Protein AF-A0A816R064-F1 (afdb_monomer)

Radius of gyration: 24.2 Å; Cα contacts (8 Å, |Δi|>4): 22; chains: 1; bounding box: 51×34×77 Å

InterPro domains:
  IPR008906 HAT, C-terminal dimerisation domain [PF05699] (45-105)
  IPR012337 Ribonuclease H-like superfamily [SSF53098] (11-107)

Secondary structure (DSSP, 8-state):
---PPPP---PPPP----HHHHHHHHHHTT----TTS-TTHHHHHHHHS---PPTT--HHHHHHHTTTT-HHHHHHHHHHHTS-S-THHHHHHHHHHHHHHHHHHT-

Sequence (107 aa):
MMIKKNKKNKRAKRNDISVDDVLKEFISNENSSTDDDEPYVEVIEY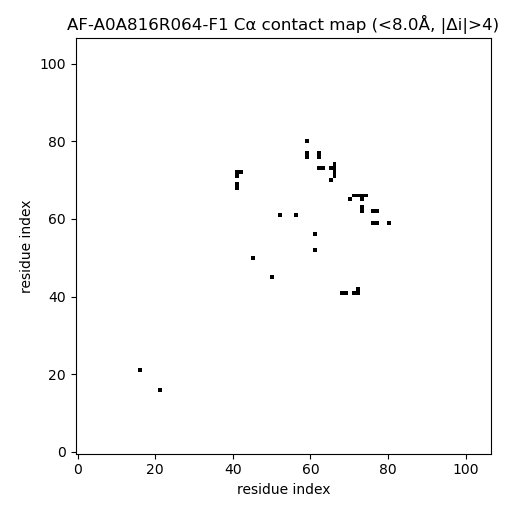MKSKVNYPNGEEILSWWRKHSCIYPQLSRLVAALLSIPASSATSERIFSETGRILEARRQQ

Solvent-accessible surface area (backbone atoms only — not comparable to full-atom values): 7043 Å² total; per-residue (Å²): 137,86,85,81,80,85,80,82,81,77,76,76,81,76,84,76,76,50,71,68,54,56,52,48,52,59,60,63,75,64,77,72,88,67,92,85,66,70,97,48,57,62,59,55,49,53,72,68,47,84,75,80,75,64,89,87,66,56,71,66,60,54,36,62,72,40,30,87,78,28,56,67,60,29,52,53,50,52,59,61,69,68,55,71,95,61,64,63,68,57,52,50,54,51,52,54,49,49,52,55,54,51,60,62,72,78,108

pLDDT: mean 75.9, std 14.97, range [39.25, 91.88]

Organism: NCBI:txid392030

Foldseek 3Di:
DDDDDDDDDDDPDPPPCDPVNVVVVLVVVPPPDDPPDDPQPLVVVVVPDPDPDPPPDDPLVVLVVCCVVRVPVSSVVVVVVVDDPDCVVVVVVVVVVVVVVVVVVVD

Mean predicted aligned error: 14.89 Å

Nearest PDB structures (foldseek):
  8edg-assembly1_C  TM=6.952E-01  e=5.535E-02  Musca domestica
  4d1q-assembly1_A-2  TM=6.634E-01  e=9.516E-02  Musca domestica

Structure (mmCIF, N/CA/C/O backbone):
data_AF-A0A816R064-F1
#
_entry.id   AF-A0A816R064-F1
#
loop_
_atom_site.group_PDB
_atom_site.id
_atom_site.type_symbol
_atom_site.label_atom_id
_atom_site.label_alt_id
_atom_site.label_comp_id
_atom_site.label_asym_id
_atom_site.label_entity_id
_atom_site.label_seq_id
_atom_site.pdbx_PDB_ins_code
_atom_site.Cartn_x
_atom_site.Cartn_y
_atom_site.Cartn_z
_atom_site.occupancy
_atom_site.B_iso_or_equiv
_atom_site.auth_seq_id
_atom_site.auth_comp_id
_atom_site.auth_asym_id
_atom_site.auth_atom_id
_atom_site.pdbx_PDB_model_num
ATOM 1 N N . MET A 1 1 ? -12.295 -24.393 60.813 1.00 41.62 1 MET A N 1
ATOM 2 C CA . MET A 1 1 ? -12.840 -23.512 59.752 1.00 41.62 1 MET A CA 1
ATOM 3 C C . MET A 1 1 ? -11.684 -23.094 58.846 1.00 41.62 1 MET A C 1
ATOM 5 O O . MET A 1 1 ? -10.753 -22.469 59.331 1.00 41.62 1 MET A O 1
ATOM 9 N N . MET A 1 2 ? -11.654 -23.545 57.587 1.00 42.38 2 MET A N 1
ATOM 10 C CA . MET A 1 2 ? -10.514 -23.360 56.671 1.00 42.38 2 MET A CA 1
ATOM 11 C C . MET A 1 2 ? -10.629 -22.050 55.877 1.00 42.38 2 MET A C 1
ATOM 13 O O . MET A 1 2 ? -11.580 -21.868 55.119 1.00 42.38 2 MET A O 1
ATOM 17 N N . ILE A 1 3 ? -9.632 -21.171 56.001 1.00 46.75 3 ILE A N 1
ATOM 18 C CA . ILE A 1 3 ? -9.501 -19.938 55.211 1.00 46.75 3 ILE A CA 1
ATOM 19 C C . ILE A 1 3 ? -8.828 -20.293 53.876 1.00 46.75 3 ILE A C 1
ATOM 21 O O . ILE A 1 3 ? -7.643 -20.630 53.831 1.00 46.75 3 ILE A O 1
ATOM 25 N N . LYS A 1 4 ? -9.584 -20.247 52.77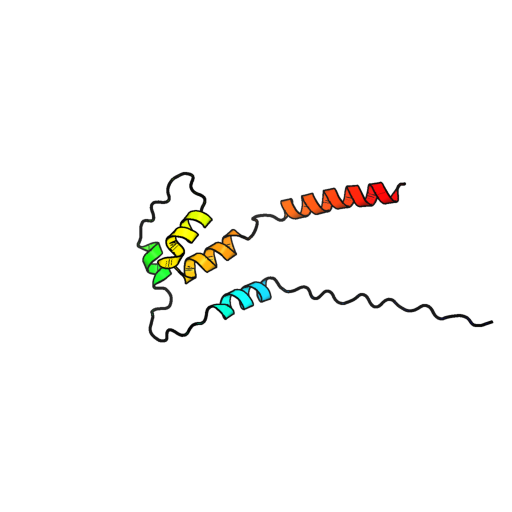3 1.00 51.38 4 LYS A N 1
ATOM 26 C CA . LYS A 1 4 ? -9.047 -20.455 51.419 1.00 51.38 4 LYS A CA 1
ATOM 27 C C . LYS A 1 4 ? -8.261 -19.214 50.976 1.00 51.38 4 LYS A C 1
ATOM 29 O O . LYS A 1 4 ? -8.794 -18.111 50.933 1.00 51.38 4 LYS A O 1
ATOM 34 N N . LYS A 1 5 ? -6.980 -19.412 50.648 1.00 50.97 5 LYS A N 1
ATOM 35 C CA . LYS A 1 5 ? -6.052 -18.380 50.160 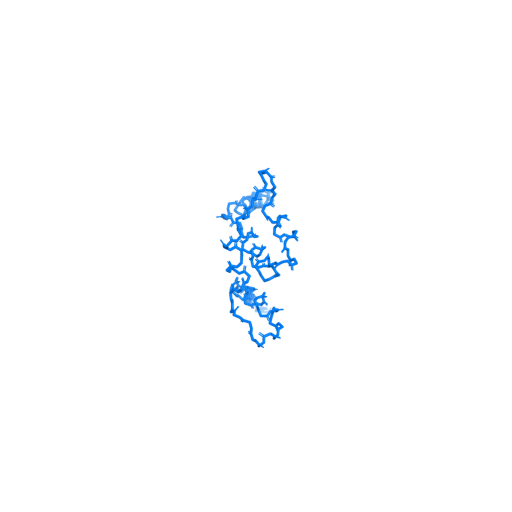1.00 50.97 5 LYS A CA 1
ATOM 36 C C . LYS A 1 5 ? -6.464 -17.877 48.768 1.00 50.97 5 LYS A C 1
ATOM 38 O O . LYS A 1 5 ? -6.715 -18.674 47.866 1.00 50.97 5 LYS A O 1
ATOM 43 N N . ASN A 1 6 ? -6.483 -16.554 48.608 1.00 39.25 6 ASN A N 1
ATOM 44 C CA . ASN A 1 6 ? -6.813 -15.840 47.375 1.00 39.25 6 ASN A CA 1
ATOM 45 C C . ASN A 1 6 ? -5.712 -16.043 46.307 1.00 39.25 6 ASN A C 1
ATOM 47 O O . ASN A 1 6 ? -4.539 -15.737 46.544 1.00 39.25 6 ASN A O 1
ATOM 51 N N . LYS A 1 7 ? -6.078 -16.594 45.143 1.00 51.59 7 LYS A N 1
ATOM 52 C CA . LYS A 1 7 ? -5.174 -16.836 44.005 1.00 51.59 7 LYS A CA 1
ATOM 53 C C . LYS A 1 7 ? -4.850 -15.504 43.325 1.00 51.59 7 LYS A C 1
ATOM 55 O O . LYS A 1 7 ? -5.724 -14.860 42.759 1.00 51.59 7 LYS A O 1
ATOM 60 N N . LYS A 1 8 ? -3.573 -15.114 43.339 1.00 48.94 8 LYS A N 1
ATOM 61 C CA . LYS A 1 8 ? -3.055 -13.994 42.540 1.00 48.94 8 LYS A CA 1
ATOM 62 C C . LYS A 1 8 ? -3.255 -14.308 41.050 1.00 48.94 8 LYS A C 1
ATOM 64 O O . LYS A 1 8 ? -2.612 -15.220 40.532 1.00 48.94 8 LYS A O 1
ATOM 69 N N . ASN A 1 9 ? -4.127 -13.562 40.373 1.00 46.66 9 ASN A N 1
ATOM 70 C CA . ASN A 1 9 ? -4.281 -13.619 38.919 1.00 46.66 9 ASN A CA 1
ATOM 71 C C . ASN A 1 9 ? -2.995 -13.106 38.256 1.00 46.66 9 ASN A C 1
ATOM 73 O O . ASN A 1 9 ? -2.709 -11.909 38.265 1.00 46.66 9 ASN A O 1
ATOM 77 N N . LYS A 1 10 ? -2.202 -14.020 37.687 1.00 48.75 10 LYS A N 1
ATOM 78 C CA . LYS A 1 10 ? -1.093 -13.671 36.795 1.00 48.75 10 LYS A CA 1
ATOM 79 C C . LYS A 1 10 ? -1.698 -13.239 35.461 1.00 48.75 10 LYS A C 1
ATOM 81 O O . LYS A 1 10 ? -2.200 -14.069 34.712 1.00 48.75 10 LYS A O 1
ATOM 86 N N . ARG A 1 11 ? -1.681 -11.932 35.194 1.00 46.81 11 ARG A N 1
ATOM 87 C CA . ARG A 1 11 ? -2.031 -11.350 33.894 1.00 46.81 11 ARG A CA 1
ATOM 88 C C . ARG A 1 11 ? -1.156 -12.014 32.826 1.00 46.81 11 ARG A C 1
ATOM 90 O O . ARG A 1 11 ? 0.068 -11.951 32.927 1.00 46.81 11 ARG A O 1
ATOM 97 N N . ALA A 1 12 ? -1.782 -12.690 31.863 1.00 55.75 12 ALA A N 1
ATOM 98 C CA . ALA A 1 12 ? -1.088 -13.268 30.720 1.00 55.75 12 ALA A CA 1
ATOM 99 C C . ALA A 1 12 ? -0.275 -12.163 30.031 1.00 55.75 12 ALA A C 1
ATOM 101 O O . ALA A 1 12 ? -0.809 -11.083 29.756 1.00 55.75 12 ALA A O 1
ATOM 102 N N . LYS A 1 13 ? 1.023 -12.408 29.817 1.00 50.84 13 LYS A N 1
ATOM 103 C CA . LYS A 1 13 ? 1.847 -11.551 28.963 1.00 50.84 13 LYS A CA 1
ATOM 104 C C . LYS A 1 13 ? 1.196 -11.567 27.583 1.00 50.84 13 LYS A C 1
ATOM 106 O O . LYS A 1 13 ? 1.005 -12.634 27.009 1.00 50.84 13 LYS A O 1
ATOM 111 N N . ARG A 1 14 ? 0.772 -10.393 27.123 1.00 51.16 14 ARG A N 1
ATOM 112 C CA . ARG A 1 14 ? 0.287 -10.200 25.761 1.00 51.16 14 ARG A CA 1
ATOM 113 C C . ARG A 1 14 ? 1.488 -10.430 24.852 1.00 51.16 14 ARG A C 1
ATOM 115 O O . ARG A 1 14 ? 2.519 -9.795 25.056 1.00 51.16 14 ARG A O 1
ATOM 122 N N . ASN A 1 15 ? 1.376 -11.382 23.936 1.00 60.00 15 ASN A N 1
ATOM 123 C CA . ASN A 1 15 ? 2.317 -11.498 22.834 1.00 60.00 15 ASN A CA 1
ATOM 124 C C . ASN A 1 15 ? 1.978 -10.352 21.880 1.00 60.00 15 ASN A C 1
ATOM 126 O O . ASN A 1 15 ? 1.179 -10.531 20.965 1.00 60.00 15 ASN A O 1
ATOM 130 N N . ASP A 1 16 ? 2.490 -9.158 22.169 1.00 65.69 16 ASP A N 1
ATOM 131 C CA . ASP A 1 16 ? 2.445 -8.056 21.217 1.00 65.69 16 ASP A CA 1
ATOM 132 C C . ASP A 1 16 ? 3.434 -8.425 20.108 1.00 65.69 16 ASP A C 1
ATOM 134 O O . ASP A 1 16 ? 4.648 -8.341 20.287 1.00 65.69 16 ASP A O 1
ATOM 138 N N . ILE A 1 17 ? 2.907 -8.959 19.006 1.00 66.31 17 ILE A N 1
ATOM 139 C CA . ILE A 1 17 ? 3.674 -9.202 17.786 1.00 66.31 17 ILE A CA 1
ATOM 140 C C . ILE A 1 17 ? 4.110 -7.827 17.283 1.00 66.31 17 ILE A C 1
ATOM 142 O O . ILE A 1 17 ? 3.258 -6.978 17.004 1.00 66.31 17 ILE A O 1
ATOM 146 N N . SER A 1 18 ? 5.422 -7.582 17.241 1.00 80.62 18 SER A N 1
ATOM 147 C CA . SER A 1 18 ? 5.938 -6.300 16.775 1.00 80.62 18 SER A CA 1
ATOM 148 C C . SER A 1 18 ? 5.560 -6.110 15.312 1.00 80.62 18 SER A C 1
ATOM 150 O O . SER A 1 18 ? 5.642 -7.042 14.512 1.00 80.62 18 SER A O 1
ATOM 152 N N . VAL A 1 19 ? 5.203 -4.883 14.942 1.00 74.88 19 VAL A N 1
ATOM 153 C CA . VAL A 1 19 ? 5.040 -4.500 13.532 1.00 74.88 19 VAL A CA 1
ATOM 154 C C . VAL A 1 19 ? 6.304 -4.807 12.726 1.00 74.88 19 VAL A C 1
ATOM 156 O O . VAL A 1 19 ? 6.210 -5.233 11.578 1.00 74.88 19 VAL A O 1
ATOM 159 N N . ASP A 1 20 ? 7.477 -4.691 13.355 1.00 74.75 20 ASP A N 1
ATOM 160 C CA . ASP A 1 20 ? 8.756 -5.054 12.747 1.00 74.75 20 ASP A CA 1
ATOM 161 C C . ASP A 1 20 ? 8.857 -6.555 12.463 1.00 74.75 20 ASP A C 1
ATOM 163 O O . ASP A 1 20 ? 9.471 -6.952 11.478 1.00 74.75 20 ASP A O 1
ATOM 167 N N . ASP A 1 21 ? 8.260 -7.396 13.308 1.00 77.00 21 ASP A N 1
ATOM 168 C CA . ASP A 1 21 ? 8.294 -8.849 13.141 1.00 77.00 21 ASP A CA 1
ATOM 169 C C . ASP A 1 21 ? 7.368 -9.282 11.999 1.00 77.00 21 ASP A C 1
ATOM 171 O O . ASP A 1 21 ? 7.760 -10.116 11.186 1.00 77.00 21 ASP A O 1
ATOM 175 N N . VAL A 1 22 ? 6.200 -8.640 11.859 1.00 75.25 22 VAL A N 1
ATOM 176 C CA . VAL A 1 22 ? 5.290 -8.849 10.715 1.00 75.25 22 VAL A CA 1
ATOM 177 C C . VAL A 1 22 ? 5.950 -8.423 9.405 1.00 75.25 22 VAL A C 1
ATOM 179 O O . VAL A 1 22 ? 5.876 -9.140 8.409 1.00 75.25 22 VAL A O 1
ATOM 182 N N . LEU A 1 23 ? 6.626 -7.270 9.398 1.00 74.50 23 LEU A N 1
ATOM 183 C CA . LEU A 1 23 ? 7.341 -6.786 8.216 1.00 74.50 23 LEU A CA 1
ATOM 184 C C . LEU A 1 23 ? 8.505 -7.710 7.843 1.00 74.50 23 LEU A C 1
ATOM 186 O O . LEU A 1 23 ? 8.689 -8.022 6.669 1.00 74.50 23 LEU A O 1
ATOM 190 N N . LYS A 1 24 ? 9.265 -8.195 8.831 1.00 74.88 24 LYS A N 1
ATOM 191 C CA . LYS A 1 24 ? 10.351 -9.159 8.603 1.00 74.88 24 LYS A CA 1
ATOM 192 C C . LYS A 1 24 ? 9.844 -10.490 8.066 1.00 74.88 24 LYS A C 1
ATOM 194 O O . LYS A 1 24 ? 10.495 -11.056 7.191 1.00 74.88 24 LYS A O 1
ATOM 199 N N . GLU A 1 25 ? 8.716 -10.987 8.567 1.00 75.81 25 GLU A N 1
ATOM 200 C CA . GLU A 1 25 ? 8.091 -12.217 8.073 1.00 75.81 25 GLU A CA 1
ATOM 201 C C . GLU A 1 25 ? 7.662 -12.065 6.607 1.00 75.81 25 GLU A C 1
ATOM 203 O O . GLU A 1 25 ? 7.968 -12.929 5.786 1.00 75.81 25 GLU A O 1
ATOM 208 N N . PHE A 1 26 ? 7.061 -10.924 6.255 1.00 67.38 26 PHE A N 1
ATOM 209 C CA . PHE A 1 26 ? 6.703 -10.601 4.872 1.00 67.38 26 PHE A CA 1
ATOM 210 C C . PHE A 1 26 ? 7.920 -10.561 3.941 1.00 67.38 26 PHE A C 1
ATOM 212 O O . PHE A 1 26 ? 7.893 -11.187 2.886 1.00 67.38 26 PHE A O 1
ATOM 219 N N . ILE A 1 27 ? 8.998 -9.879 4.343 1.00 70.12 27 ILE A N 1
ATOM 220 C CA . ILE A 1 27 ? 10.228 -9.761 3.541 1.00 70.12 27 ILE A CA 1
ATOM 221 C C . ILE A 1 27 ? 10.926 -11.122 3.396 1.00 70.12 27 ILE A C 1
ATOM 223 O O . ILE A 1 27 ? 11.430 -11.460 2.329 1.00 70.12 27 ILE A O 1
ATOM 227 N N . SER A 1 28 ? 10.940 -11.932 4.456 1.00 69.00 28 SER A N 1
ATOM 228 C CA . SER A 1 28 ? 11.636 -13.227 4.456 1.00 69.00 28 SER A CA 1
ATOM 229 C C . SER A 1 28 ? 10.944 -14.281 3.587 1.00 69.00 28 SER A C 1
ATOM 231 O O . SER A 1 28 ? 11.603 -15.199 3.104 1.00 69.00 28 SER A O 1
ATOM 233 N N . ASN A 1 29 ? 9.632 -14.155 3.365 1.00 64.81 29 ASN A N 1
ATOM 234 C CA . ASN A 1 29 ? 8.843 -15.087 2.557 1.00 64.81 29 ASN A CA 1
ATOM 235 C C . ASN A 1 29 ? 9.033 -14.901 1.033 1.00 64.81 29 ASN A C 1
ATOM 237 O O . ASN A 1 29 ? 8.435 -15.634 0.246 1.00 64.81 29 ASN A O 1
ATOM 241 N N . GLU A 1 30 ? 9.855 -13.937 0.599 1.00 60.53 30 GLU A N 1
ATOM 242 C CA . GLU A 1 30 ? 10.073 -13.616 -0.822 1.00 60.53 30 GLU A CA 1
ATOM 243 C C . GLU A 1 30 ? 11.452 -13.989 -1.377 1.00 60.53 30 GLU A C 1
ATOM 245 O O . GLU A 1 30 ? 11.710 -13.772 -2.559 1.00 60.53 30 GLU A O 1
ATOM 250 N N . ASN A 1 31 ? 12.317 -14.627 -0.588 1.00 58.03 31 ASN A N 1
ATOM 251 C CA . ASN A 1 31 ? 13.617 -15.073 -1.084 1.00 58.03 31 ASN A CA 1
ATOM 252 C C . ASN A 1 31 ? 13.483 -16.386 -1.877 1.00 58.03 31 ASN A C 1
ATOM 254 O O . ASN A 1 31 ? 13.808 -17.462 -1.375 1.00 58.03 31 ASN A O 1
ATOM 258 N N . SER A 1 32 ? 13.016 -16.308 -3.128 1.00 54.09 32 SER A N 1
ATOM 259 C CA . SER A 1 32 ? 13.407 -17.294 -4.140 1.00 54.09 32 SER A CA 1
ATOM 260 C C . SER A 1 32 ? 14.719 -16.822 -4.757 1.00 54.09 32 SER A C 1
ATOM 262 O O . SER A 1 32 ? 14.756 -15.769 -5.386 1.00 54.09 32 SER A O 1
ATOM 264 N N . SER A 1 33 ? 15.788 -17.576 -4.525 1.00 63.25 33 SER A N 1
ATOM 265 C CA . SER A 1 33 ? 17.143 -17.304 -4.996 1.00 63.25 33 SER A CA 1
ATOM 266 C C . SER A 1 33 ? 17.193 -17.005 -6.498 1.00 63.25 33 SER A C 1
ATOM 268 O O . SER A 1 33 ? 16.951 -17.894 -7.312 1.00 63.25 33 SER A O 1
ATOM 270 N N . THR A 1 34 ? 17.567 -15.781 -6.855 1.00 52.84 34 THR A N 1
ATOM 271 C CA . THR A 1 34 ? 18.167 -15.456 -8.152 1.00 52.84 34 THR A CA 1
ATOM 272 C C . THR A 1 34 ? 19.508 -14.793 -7.868 1.00 52.84 34 THR A C 1
ATOM 274 O O . THR A 1 34 ? 19.624 -13.574 -7.748 1.00 52.84 34 THR A O 1
ATOM 277 N N . ASP A 1 35 ? 20.515 -15.639 -7.661 1.00 57.22 35 ASP A N 1
ATOM 278 C CA . ASP A 1 35 ? 21.918 -15.252 -7.734 1.00 57.22 35 ASP A CA 1
ATOM 279 C C . ASP A 1 35 ? 22.191 -14.861 -9.200 1.00 57.22 35 ASP A C 1
ATOM 281 O O . ASP A 1 35 ? 22.271 -15.760 -10.028 1.00 57.22 35 ASP A O 1
ATOM 285 N N . ASP A 1 36 ? 22.181 -13.556 -9.522 1.00 52.44 36 ASP A N 1
ATOM 286 C CA . ASP A 1 36 ? 22.876 -12.881 -10.653 1.00 52.44 36 ASP A CA 1
ATOM 287 C C . ASP A 1 36 ? 22.213 -11.565 -11.140 1.00 52.44 36 ASP A C 1
ATOM 289 O O . ASP A 1 36 ? 22.758 -10.900 -12.023 1.00 52.44 36 ASP A O 1
ATOM 293 N N . ASP A 1 37 ? 21.103 -11.107 -10.549 1.00 55.69 37 ASP A N 1
ATOM 294 C CA . ASP A 1 37 ? 20.433 -9.870 -10.988 1.00 55.69 37 ASP A CA 1
ATOM 295 C C . ASP A 1 37 ? 20.779 -8.648 -10.118 1.00 55.69 37 ASP A C 1
ATOM 297 O O . ASP A 1 37 ? 20.793 -8.700 -8.886 1.00 55.69 37 ASP A O 1
ATOM 301 N N . GLU A 1 38 ? 21.063 -7.514 -10.769 1.00 63.81 38 GLU A N 1
ATOM 302 C CA . GLU A 1 38 ? 21.306 -6.230 -10.108 1.00 63.81 38 GLU A CA 1
ATOM 303 C C . GLU A 1 38 ? 20.145 -5.931 -9.127 1.00 63.81 38 GLU A C 1
ATOM 305 O O . GLU A 1 38 ? 18.982 -5.941 -9.532 1.00 63.81 38 GLU A O 1
ATOM 310 N N . PRO A 1 39 ? 20.402 -5.646 -7.837 1.00 68.75 39 PRO A N 1
ATOM 311 C CA . PRO A 1 39 ? 19.384 -5.698 -6.775 1.00 68.75 39 PRO A CA 1
ATOM 312 C C . PRO A 1 39 ? 18.233 -4.678 -6.894 1.00 68.75 39 PRO A C 1
ATOM 314 O O . PRO A 1 39 ? 17.369 -4.611 -6.022 1.00 68.75 39 PRO A O 1
ATOM 317 N N . TYR A 1 40 ? 18.209 -3.870 -7.955 1.00 78.44 40 TYR A N 1
ATOM 318 C CA . TYR A 1 40 ? 17.264 -2.779 -8.159 1.00 78.44 40 TYR A CA 1
ATOM 319 C C . TYR A 1 40 ? 16.698 -2.699 -9.587 1.00 78.44 40 TYR A C 1
ATOM 321 O O . TYR A 1 40 ? 16.148 -1.653 -9.930 1.00 78.44 40 TYR A O 1
ATOM 329 N N . VAL A 1 41 ? 16.789 -3.754 -10.415 1.00 85.12 41 VAL A N 1
ATOM 330 C CA . VAL A 1 41 ? 16.307 -3.718 -11.818 1.00 85.12 41 VAL A CA 1
ATOM 331 C C . VAL A 1 41 ? 14.867 -3.197 -11.921 1.00 85.12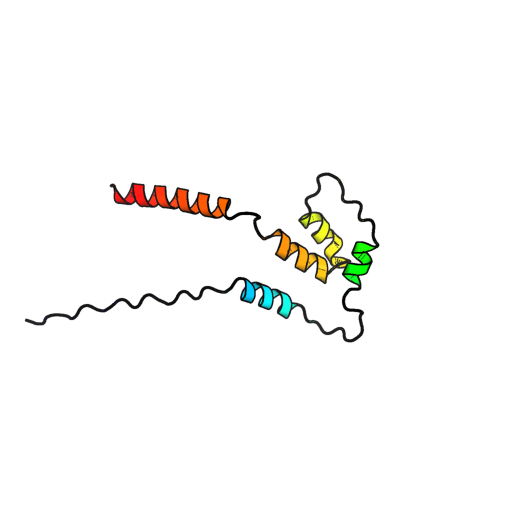 41 VAL A C 1
ATOM 333 O O . VAL A 1 41 ? 14.631 -2.226 -12.639 1.00 85.12 41 VAL A O 1
ATOM 336 N N . GLU A 1 42 ? 13.929 -3.752 -11.141 1.00 87.00 42 GLU A N 1
ATOM 337 C CA . GLU A 1 42 ? 12.520 -3.313 -11.136 1.00 87.00 42 GLU A CA 1
ATOM 338 C C . GLU A 1 42 ? 12.369 -1.825 -10.782 1.00 87.00 42 GLU A C 1
ATOM 340 O O . GLU A 1 42 ? 11.585 -1.099 -11.394 1.00 87.00 42 GLU A O 1
ATOM 345 N N . VAL A 1 43 ? 13.136 -1.350 -9.795 1.00 87.56 43 VAL A N 1
ATOM 346 C CA . VAL A 1 43 ? 13.076 0.037 -9.308 1.00 87.56 43 VAL A CA 1
ATOM 347 C C . VAL A 1 43 ? 13.633 0.996 -10.354 1.00 87.56 43 VAL A C 1
ATOM 349 O O . VAL A 1 43 ? 13.035 2.037 -10.628 1.00 87.56 43 VAL A O 1
ATOM 352 N N . ILE A 1 44 ? 14.766 0.644 -10.960 1.00 88.12 44 ILE A N 1
ATOM 353 C CA . ILE A 1 44 ? 15.408 1.433 -12.011 1.00 88.12 44 ILE A CA 1
ATOM 354 C C . ILE A 1 44 ? 14.497 1.504 -13.239 1.00 88.12 44 ILE A C 1
ATOM 356 O O . ILE A 1 44 ? 14.348 2.574 -13.833 1.00 88.12 44 ILE A O 1
ATOM 360 N N . GLU A 1 45 ? 13.876 0.389 -13.619 1.00 88.12 45 GLU A N 1
ATOM 361 C CA . GLU A 1 45 ? 12.926 0.334 -14.726 1.00 88.12 45 GLU A CA 1
ATOM 362 C C . GLU A 1 45 ? 11.685 1.183 -14.446 1.00 88.12 45 GLU A C 1
ATOM 364 O O . GLU A 1 45 ? 11.320 2.014 -15.281 1.00 88.12 45 GLU A O 1
ATOM 369 N N . TYR A 1 46 ? 11.092 1.063 -13.256 1.00 87.88 46 TYR A N 1
ATOM 370 C CA . TYR A 1 46 ? 9.957 1.888 -12.848 1.00 87.88 46 TYR A CA 1
ATOM 371 C C . TYR A 1 46 ? 10.297 3.385 -12.889 1.00 87.88 46 TYR A C 1
ATOM 373 O O . TYR A 1 46 ? 9.543 4.164 -13.468 1.00 87.88 46 TYR A O 1
ATOM 381 N N . MET A 1 47 ? 11.460 3.792 -12.362 1.00 87.62 47 MET A N 1
ATOM 382 C CA . MET A 1 47 ? 11.907 5.193 -12.378 1.00 87.62 47 MET A CA 1
ATOM 383 C C . MET A 1 47 ? 12.159 5.737 -13.790 1.00 87.62 47 MET A C 1
ATOM 385 O O . MET A 1 47 ? 11.959 6.927 -14.038 1.00 87.62 47 MET A O 1
ATOM 389 N N . LYS A 1 48 ? 12.615 4.889 -14.718 1.00 86.56 48 LYS A N 1
ATOM 390 C CA . LYS A 1 48 ? 12.818 5.259 -16.128 1.00 86.56 48 LYS A CA 1
ATOM 391 C C . LYS A 1 48 ? 11.501 5.316 -16.894 1.00 86.56 48 LYS A C 1
ATOM 393 O O . LYS A 1 48 ? 11.337 6.160 -17.777 1.00 86.56 48 LYS A O 1
ATOM 398 N N . SER A 1 49 ? 10.569 4.422 -16.575 1.00 79.12 49 SER A N 1
ATOM 399 C CA . SER A 1 49 ? 9.247 4.408 -17.176 1.00 79.12 49 SER A CA 1
ATOM 400 C C . SER A 1 49 ? 8.477 5.645 -16.707 1.00 79.12 49 SER A C 1
ATOM 402 O O . SER A 1 49 ? 8.190 5.828 -15.526 1.00 79.12 49 SER A O 1
ATOM 404 N N . LYS A 1 50 ? 8.134 6.554 -17.624 1.00 72.06 50 LYS A N 1
ATOM 405 C CA . LYS A 1 50 ? 7.148 7.597 -17.317 1.00 72.06 50 LYS A CA 1
ATOM 406 C C . LYS A 1 50 ? 5.783 6.926 -17.218 1.00 72.06 50 LYS A C 1
ATOM 408 O O . LYS A 1 50 ? 5.052 6.864 -18.204 1.00 72.06 50 LYS A O 1
ATOM 413 N N . VAL A 1 51 ? 5.466 6.388 -16.044 1.00 75.94 51 VAL A N 1
ATOM 414 C CA . VAL A 1 51 ? 4.162 5.792 -15.769 1.00 75.94 51 VAL A CA 1
ATOM 415 C C . VAL A 1 51 ? 3.101 6.875 -15.900 1.00 75.94 51 VAL A C 1
ATOM 417 O O . VAL A 1 51 ? 3.041 7.814 -15.106 1.00 75.94 51 VAL A O 1
ATOM 420 N N . ASN A 1 52 ? 2.258 6.750 -16.922 1.00 72.38 52 ASN A N 1
ATOM 421 C CA . ASN A 1 52 ? 1.077 7.584 -17.045 1.00 72.38 52 ASN A CA 1
ATOM 422 C C . ASN A 1 52 ? -0.007 6.999 -16.142 1.00 72.38 52 ASN A C 1
ATOM 424 O O . ASN A 1 52 ? -0.706 6.061 -16.526 1.00 72.38 52 ASN A O 1
ATOM 428 N N . TYR A 1 53 ? -0.095 7.513 -14.920 1.00 75.56 53 TYR A N 1
ATOM 429 C CA . TYR A 1 53 ? -1.141 7.116 -13.995 1.00 75.56 53 TYR A CA 1
ATOM 430 C C . TYR A 1 53 ? -2.483 7.704 -14.461 1.00 75.56 53 TYR A C 1
ATOM 432 O O . TYR A 1 53 ? -2.610 8.929 -14.524 1.00 75.56 53 TYR A O 1
ATOM 440 N N . PRO A 1 54 ? -3.484 6.881 -14.815 1.00 72.94 54 PRO A N 1
ATOM 441 C CA . PRO A 1 54 ? -4.768 7.399 -15.262 1.00 72.94 54 PRO A CA 1
ATOM 442 C C . PRO A 1 54 ? -5.480 8.119 -14.110 1.00 72.94 54 PRO A C 1
ATOM 444 O O . PRO A 1 54 ? -5.647 7.579 -13.015 1.00 72.94 54 PRO A O 1
ATOM 447 N N . ASN A 1 55 ? -5.912 9.357 -14.362 1.00 76.06 55 ASN A N 1
ATOM 448 C CA . ASN A 1 55 ? -6.618 10.165 -13.371 1.00 76.06 55 ASN A CA 1
ATOM 449 C C . ASN A 1 55 ? -7.854 9.419 -12.843 1.00 76.06 55 ASN A C 1
ATOM 451 O O . ASN A 1 55 ? -8.750 9.072 -13.610 1.00 76.06 55 ASN A O 1
ATOM 455 N N . GLY A 1 56 ? -7.913 9.225 -11.525 1.00 79.62 56 GLY A N 1
ATOM 456 C CA . GLY A 1 56 ? -9.068 8.638 -10.841 1.00 79.62 56 GLY A CA 1
ATOM 457 C C . GLY A 1 56 ? -9.028 7.121 -10.649 1.00 79.62 56 GLY A C 1
ATOM 458 O O . GLY A 1 56 ? -9.950 6.589 -10.039 1.00 79.62 56 GLY A O 1
ATOM 459 N N . GLU A 1 57 ? -7.989 6.418 -11.110 1.00 81.94 57 GLU A N 1
ATOM 460 C CA . GLU A 1 57 ? -7.781 5.028 -10.689 1.00 81.94 57 GLU A CA 1
ATOM 461 C C . GLU A 1 57 ? -7.312 4.976 -9.223 1.00 81.94 57 GLU A C 1
ATOM 463 O O . GLU A 1 57 ? -6.737 5.939 -8.708 1.00 81.94 57 GLU A O 1
ATOM 468 N N . GLU A 1 58 ? -7.562 3.862 -8.531 1.00 87.19 58 GLU A N 1
ATOM 469 C CA . GLU A 1 58 ? -6.978 3.579 -7.217 1.00 87.19 58 GLU A CA 1
ATOM 470 C C . GLU A 1 58 ? -5.544 3.056 -7.361 1.00 87.19 58 GLU A C 1
ATOM 472 O O . GLU A 1 58 ? -5.277 2.138 -8.139 1.00 87.19 58 GLU A O 1
ATOM 477 N N . ILE A 1 59 ? -4.620 3.577 -6.553 1.00 88.88 59 ILE A N 1
ATOM 478 C CA . ILE A 1 59 ? -3.184 3.307 -6.723 1.00 88.88 59 ILE A CA 1
ATOM 479 C C . ILE A 1 59 ? -2.849 1.822 -6.561 1.00 88.88 59 ILE A C 1
ATOM 481 O O . ILE A 1 59 ? -2.076 1.264 -7.337 1.00 88.88 59 ILE A O 1
ATOM 485 N N . LEU A 1 60 ? -3.507 1.148 -5.618 1.00 88.50 60 LEU A N 1
ATOM 486 C CA . LEU A 1 60 ? -3.358 -0.289 -5.398 1.00 88.50 60 LEU A CA 1
ATOM 487 C C . LEU A 1 60 ? -3.870 -1.117 -6.582 1.00 88.50 60 LEU A C 1
ATOM 489 O O . LEU A 1 60 ? -3.293 -2.156 -6.900 1.00 88.50 60 LEU A O 1
ATOM 493 N N . SER A 1 61 ? -4.916 -0.649 -7.266 1.00 89.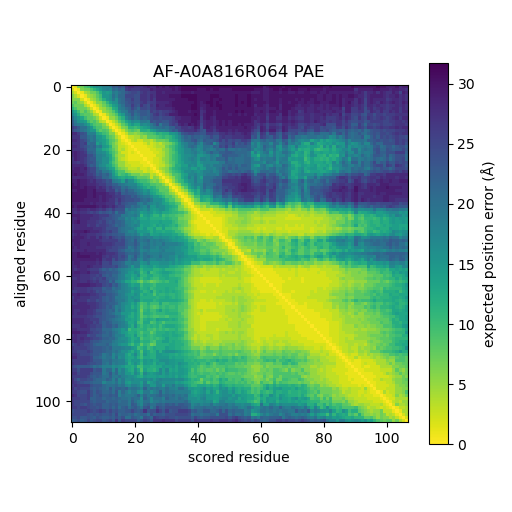56 61 SER A N 1
ATOM 494 C CA . SER A 1 61 ? -5.448 -1.311 -8.459 1.00 89.56 61 SER A CA 1
ATOM 495 C C . SER A 1 61 ? -4.458 -1.241 -9.621 1.00 89.56 61 SER A C 1
ATOM 497 O O . SER A 1 61 ? -4.259 -2.242 -10.314 1.00 89.56 61 SER A O 1
ATOM 499 N N . TRP A 1 62 ? -3.763 -0.111 -9.780 1.00 89.75 62 TRP A N 1
ATOM 500 C CA . TRP A 1 62 ? -2.696 0.027 -10.769 1.00 89.75 62 TRP A CA 1
ATOM 501 C C . TRP A 1 62 ? -1.531 -0.936 -10.486 1.00 89.75 62 TRP A C 1
ATOM 503 O O . TRP A 1 62 ? -1.141 -1.698 -11.373 1.00 89.75 62 TRP A O 1
ATOM 513 N N . TRP A 1 63 ? -1.034 -0.985 -9.243 1.00 90.38 63 TRP A N 1
ATOM 514 C CA . TRP A 1 63 ? 0.054 -1.896 -8.850 1.00 90.38 63 TRP A CA 1
ATOM 515 C C . TRP A 1 63 ? -0.324 -3.369 -8.991 1.00 90.38 63 TRP A C 1
ATOM 517 O O . TRP A 1 63 ? 0.500 -4.179 -9.404 1.00 90.38 63 TRP A O 1
ATOM 527 N N . ARG A 1 64 ? -1.589 -3.716 -8.730 1.00 89.75 64 ARG A N 1
ATOM 528 C CA . ARG A 1 64 ? -2.101 -5.074 -8.940 1.00 89.75 64 ARG A CA 1
ATOM 529 C C . ARG A 1 64 ? -2.107 -5.476 -10.415 1.00 89.75 64 ARG A C 1
ATOM 531 O O . ARG A 1 64 ? -1.831 -6.628 -10.723 1.00 89.75 64 ARG A O 1
ATOM 538 N N . LYS A 1 65 ? -2.415 -4.553 -11.331 1.00 90.69 65 LYS A N 1
ATOM 539 C CA . LYS A 1 65 ? -2.347 -4.815 -12.781 1.00 90.69 65 LYS A CA 1
ATOM 540 C C . LYS A 1 65 ? -0.909 -4.998 -13.267 1.00 90.69 65 LYS A C 1
ATOM 542 O O . LYS A 1 65 ? -0.680 -5.782 -14.179 1.00 90.69 65 LYS A O 1
ATOM 547 N N . HIS A 1 66 ? 0.040 -4.299 -12.646 1.00 89.00 66 HIS A N 1
ATOM 548 C CA . HIS A 1 66 ? 1.458 -4.327 -13.013 1.00 89.00 66 HIS A CA 1
ATOM 549 C C . HIS A 1 66 ? 2.283 -5.310 -12.170 1.00 89.00 66 HIS A C 1
ATOM 551 O O . HIS A 1 66 ? 3.505 -5.322 -12.279 1.00 89.00 66 HIS A O 1
ATOM 557 N N . SER A 1 67 ? 1.651 -6.174 -11.367 1.00 88.06 67 SER A N 1
ATOM 558 C CA . SER A 1 67 ? 2.361 -7.123 -10.498 1.00 88.06 67 SER A CA 1
ATOM 559 C C . SER A 1 67 ? 3.145 -8.189 -11.267 1.00 88.06 67 SER A C 1
ATOM 561 O O . SER A 1 67 ? 4.019 -8.830 -10.700 1.00 88.06 67 SER A O 1
ATOM 563 N N . CYS A 1 68 ? 2.827 -8.412 -12.545 1.00 87.06 68 CYS A N 1
ATOM 564 C CA . CYS A 1 68 ? 3.605 -9.288 -13.420 1.00 87.06 68 CYS A CA 1
ATOM 565 C C . CYS A 1 68 ? 4.896 -8.634 -13.933 1.00 87.06 68 CYS A C 1
ATOM 567 O O . CYS A 1 68 ? 5.833 -9.354 -14.254 1.00 87.06 68 CYS A O 1
ATOM 569 N N . ILE A 1 69 ? 4.932 -7.300 -14.016 1.00 87.62 69 ILE A N 1
ATOM 570 C CA . ILE A 1 69 ? 6.097 -6.521 -14.464 1.00 87.62 69 ILE A CA 1
ATOM 571 C C . ILE A 1 69 ? 6.976 -6.173 -13.261 1.00 87.62 69 ILE A C 1
ATOM 573 O O . ILE A 1 69 ? 8.193 -6.264 -13.339 1.00 87.62 69 ILE A O 1
ATOM 577 N N . TYR A 1 70 ? 6.348 -5.823 -12.136 1.00 88.62 70 TYR A N 1
ATOM 578 C CA . TYR A 1 70 ? 7.025 -5.447 -10.899 1.00 88.62 70 TYR A CA 1
ATOM 579 C C . TYR A 1 70 ? 6.590 -6.350 -9.731 1.00 88.62 70 TYR A C 1
ATOM 581 O O . TYR A 1 70 ? 5.818 -5.912 -8.862 1.00 88.62 70 TYR A O 1
ATOM 589 N N . PRO A 1 71 ? 6.983 -7.637 -9.716 1.00 86.06 71 PRO A N 1
ATOM 590 C CA . PRO A 1 71 ? 6.539 -8.579 -8.694 1.00 86.06 71 PRO A CA 1
ATOM 591 C C . PRO A 1 71 ? 6.977 -8.171 -7.286 1.00 86.06 71 PRO A C 1
ATOM 593 O O . PRO A 1 71 ? 6.145 -8.196 -6.379 1.00 86.06 71 PRO A O 1
ATOM 596 N N . GLN A 1 72 ? 8.221 -7.726 -7.100 1.00 85.75 72 GLN A N 1
ATOM 597 C CA . GLN A 1 72 ? 8.725 -7.318 -5.785 1.00 85.75 72 GLN A CA 1
ATOM 598 C C . GLN A 1 72 ? 8.165 -5.954 -5.374 1.00 85.75 72 GLN A C 1
ATOM 600 O O . GLN A 1 72 ? 7.659 -5.767 -4.262 1.00 85.75 72 GLN A O 1
ATOM 605 N N . LEU A 1 73 ? 8.179 -4.988 -6.295 1.00 87.81 73 LEU A N 1
ATOM 606 C CA . LEU A 1 73 ? 7.743 -3.627 -5.987 1.00 87.81 73 LEU A CA 1
ATOM 607 C C . LEU A 1 73 ? 6.235 -3.551 -5.707 1.00 87.81 73 LEU A C 1
ATOM 609 O O . LEU A 1 73 ? 5.818 -2.846 -4.790 1.00 87.81 73 LEU A O 1
ATOM 613 N N . SER A 1 74 ? 5.408 -4.309 -6.436 1.00 89.06 74 SER A N 1
ATOM 614 C CA . SER A 1 74 ? 3.956 -4.337 -6.203 1.00 89.06 74 SER A CA 1
ATOM 615 C C . SER A 1 74 ? 3.590 -4.884 -4.820 1.00 89.06 74 SER A C 1
ATOM 617 O O . SER A 1 74 ? 2.674 -4.362 -4.179 1.00 89.06 74 SER A O 1
ATOM 619 N N . ARG A 1 75 ? 4.329 -5.883 -4.322 1.00 88.06 75 ARG A N 1
ATOM 620 C CA . ARG A 1 75 ? 4.138 -6.473 -2.988 1.00 88.06 75 ARG A CA 1
ATOM 621 C C . ARG A 1 75 ? 4.557 -5.501 -1.889 1.00 88.06 75 ARG A C 1
ATOM 623 O O . ARG A 1 75 ? 3.786 -5.272 -0.954 1.00 88.06 75 ARG A O 1
ATOM 630 N N . LEU A 1 76 ? 5.704 -4.841 -2.054 1.00 89.12 76 LEU A N 1
ATOM 631 C CA . LEU A 1 76 ? 6.164 -3.793 -1.140 1.00 89.12 76 LEU A CA 1
ATOM 632 C C . LEU A 1 76 ? 5.176 -2.624 -1.073 1.00 89.12 76 LEU A C 1
ATOM 634 O O . LEU A 1 76 ? 4.813 -2.172 0.014 1.00 89.12 76 LEU A O 1
ATOM 638 N N . V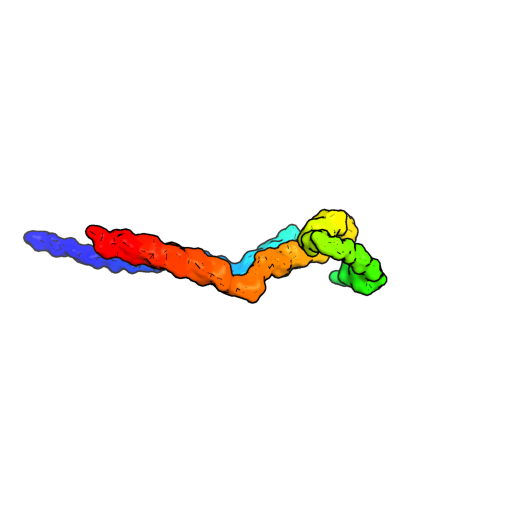AL A 1 77 ? 4.709 -2.145 -2.225 1.00 90.44 77 VAL A N 1
ATOM 639 C CA . VAL A 1 77 ? 3.771 -1.020 -2.287 1.00 90.44 77 VAL A CA 1
ATOM 640 C C . VAL A 1 77 ? 2.422 -1.387 -1.670 1.00 90.44 77 VAL A C 1
ATOM 642 O O . VAL A 1 77 ? 1.846 -0.571 -0.950 1.00 90.44 77 VAL A O 1
ATOM 645 N N . ALA A 1 78 ? 1.934 -2.613 -1.884 1.00 88.38 78 ALA A N 1
ATOM 646 C CA . ALA A 1 78 ? 0.714 -3.091 -1.241 1.00 88.38 78 ALA A CA 1
ATOM 647 C C . ALA A 1 78 ? 0.828 -3.069 0.291 1.00 88.38 78 ALA A C 1
ATOM 649 O O . ALA A 1 78 ? -0.083 -2.585 0.965 1.00 88.38 78 ALA A O 1
ATOM 650 N N . ALA A 1 79 ? 1.956 -3.528 0.839 1.00 88.12 79 ALA A N 1
ATOM 651 C CA . ALA A 1 79 ? 2.207 -3.479 2.275 1.00 88.12 79 ALA A CA 1
ATOM 652 C C . ALA A 1 79 ? 2.281 -2.031 2.787 1.00 88.12 79 ALA A C 1
ATOM 654 O O . ALA A 1 79 ? 1.601 -1.686 3.752 1.00 88.12 79 ALA A O 1
ATOM 655 N N . LEU A 1 80 ? 3.033 -1.159 2.111 1.00 89.00 80 LEU A N 1
ATOM 656 C CA . LEU A 1 80 ? 3.225 0.230 2.534 1.00 89.00 80 LEU A CA 1
ATOM 657 C C . LEU A 1 80 ? 1.919 1.039 2.521 1.00 89.00 80 LEU A C 1
ATOM 659 O O . LEU A 1 80 ? 1.621 1.753 3.474 1.00 89.00 80 LEU A O 1
ATOM 663 N N . LEU A 1 81 ? 1.123 0.912 1.459 1.00 87.69 81 LEU A N 1
ATOM 664 C CA . LEU A 1 81 ? -0.127 1.661 1.297 1.00 87.69 81 LEU A CA 1
ATOM 665 C C . LEU A 1 81 ? -1.289 1.098 2.124 1.00 87.69 81 LEU A C 1
ATOM 667 O O . LEU A 1 81 ? -2.305 1.773 2.280 1.00 87.69 81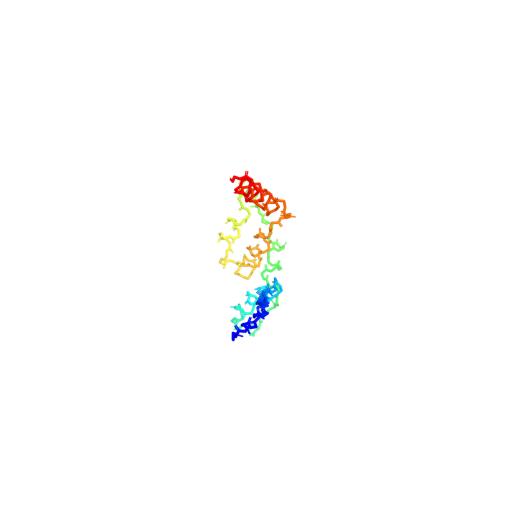 LEU A O 1
ATOM 671 N N . SER A 1 82 ? -1.154 -0.114 2.668 1.00 87.06 82 SER A N 1
ATOM 672 C CA . SER A 1 82 ? -2.131 -0.667 3.613 1.00 87.06 82 SER A CA 1
ATOM 673 C C . SER A 1 82 ? -2.090 0.015 4.986 1.00 87.06 82 SER A C 1
ATOM 675 O O . SER A 1 82 ? -3.037 -0.102 5.766 1.00 87.06 82 SER A O 1
ATOM 677 N N . ILE A 1 83 ? -1.013 0.749 5.283 1.00 87.38 83 ILE A N 1
ATOM 678 C CA . ILE A 1 83 ? -0.829 1.434 6.557 1.00 87.38 83 ILE A CA 1
ATOM 679 C C . ILE A 1 83 ? -1.681 2.712 6.561 1.00 87.38 83 ILE A C 1
ATOM 681 O O . ILE A 1 83 ? -1.485 3.591 5.716 1.00 87.38 83 ILE A O 1
ATOM 685 N N . PRO A 1 84 ? -2.622 2.868 7.509 1.00 86.38 84 PRO 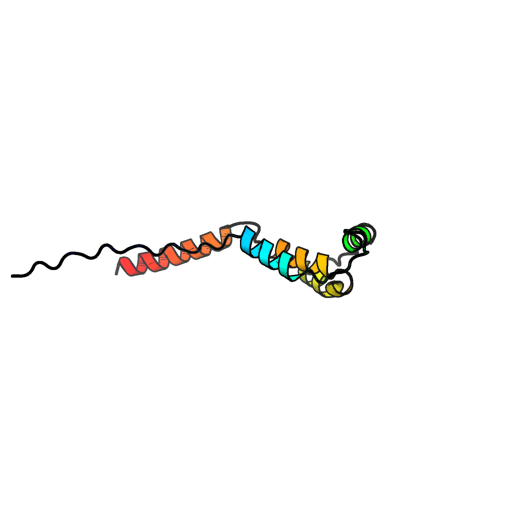A N 1
ATOM 686 C CA . PRO A 1 84 ? -3.397 4.093 7.614 1.00 86.38 84 PRO A CA 1
ATOM 687 C C . PRO A 1 84 ? -2.493 5.264 8.011 1.00 86.38 84 PRO A C 1
ATOM 689 O O . PRO A 1 84 ? -1.647 5.145 8.895 1.00 86.38 84 PRO A O 1
ATOM 692 N N . ALA A 1 85 ? -2.727 6.430 7.410 1.00 88.06 85 ALA A N 1
ATOM 693 C CA . ALA A 1 85 ? -1.951 7.637 7.698 1.00 88.06 85 ALA A CA 1
ATOM 694 C C . ALA A 1 85 ? -2.144 8.173 9.133 1.00 88.06 85 ALA A C 1
ATOM 696 O O . ALA A 1 85 ? -1.343 8.983 9.596 1.00 88.06 85 ALA A O 1
ATOM 697 N N . SER A 1 86 ? -3.206 7.763 9.841 1.00 89.88 86 SER A N 1
ATOM 698 C CA . SER A 1 86 ? -3.434 8.154 11.236 1.00 89.88 86 SER A CA 1
ATOM 699 C C . SER A 1 86 ? -4.164 7.085 12.054 1.00 89.88 86 SER A C 1
ATOM 701 O O . SER A 1 86 ? -4.890 6.241 11.524 1.00 89.88 86 SER A O 1
ATOM 703 N N . SER A 1 87 ? -4.021 7.177 13.379 1.00 89.00 87 SER A N 1
ATOM 704 C CA . SER A 1 87 ? -4.757 6.379 14.367 1.00 89.00 87 SER A CA 1
ATOM 705 C C . SER A 1 87 ? -6.217 6.814 14.552 1.00 89.00 87 SER A C 1
ATOM 707 O O . SER A 1 87 ? -6.952 6.150 15.287 1.00 89.00 87 SER A O 1
ATOM 709 N N . ALA A 1 88 ? -6.688 7.874 13.880 1.00 87.75 88 ALA A N 1
ATOM 710 C CA . ALA A 1 88 ? -8.015 8.455 14.114 1.00 87.75 88 ALA A CA 1
ATOM 711 C C . ALA A 1 88 ? -9.153 7.440 13.914 1.00 87.75 88 ALA A C 1
ATOM 713 O O . ALA A 1 88 ? -10.128 7.428 14.666 1.00 87.75 88 ALA A O 1
ATOM 714 N N . THR A 1 89 ? -9.019 6.538 12.936 1.00 83.81 89 THR A N 1
ATOM 715 C CA . THR A 1 89 ? -9.997 5.466 12.700 1.00 83.81 89 THR A CA 1
ATOM 716 C C . THR A 1 89 ? -10.065 4.508 13.887 1.00 83.81 89 THR A C 1
ATOM 718 O O . THR A 1 89 ? -11.155 4.193 14.364 1.00 83.81 89 THR A O 1
ATOM 721 N N . SER A 1 90 ? -8.910 4.084 14.410 1.00 90.62 90 SER A N 1
ATOM 722 C CA . SER A 1 90 ? -8.866 3.228 15.597 1.00 90.62 90 SER A CA 1
ATOM 723 C C . SER A 1 90 ? -9.398 3.943 16.840 1.00 90.62 90 SER A C 1
ATOM 725 O O . SER A 1 90 ? -10.219 3.379 17.558 1.00 90.62 90 SER A O 1
ATOM 727 N N . GLU A 1 91 ? -9.026 5.205 17.061 1.00 90.94 91 GLU A N 1
ATOM 728 C CA . GLU A 1 91 ? -9.500 6.017 18.188 1.00 90.94 91 GLU A CA 1
ATOM 729 C C . GLU A 1 91 ? -11.014 6.222 18.153 1.00 90.94 91 GLU A C 1
ATOM 731 O O . GLU A 1 91 ? -11.670 6.145 19.194 1.00 90.94 91 GLU A O 1
ATOM 736 N N . ARG A 1 92 ? -11.591 6.425 16.963 1.00 91.56 92 ARG A N 1
ATOM 737 C CA . ARG A 1 92 ? -13.040 6.542 16.783 1.00 91.56 92 ARG A CA 1
ATOM 738 C C . ARG A 1 92 ? -13.749 5.254 17.191 1.00 91.56 92 ARG A C 1
ATOM 740 O O . ARG A 1 92 ? -14.708 5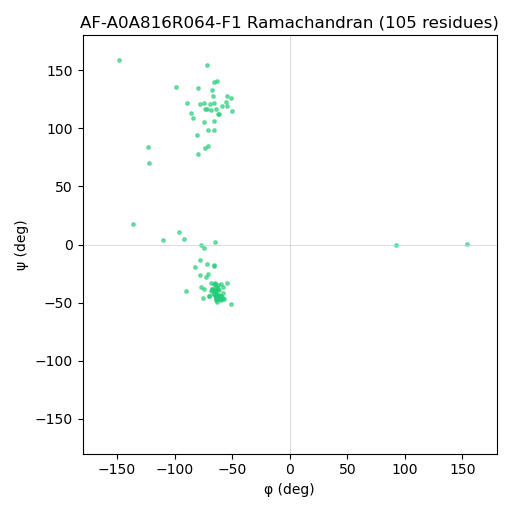.318 17.957 1.00 91.56 92 ARG A O 1
ATOM 747 N N . ILE A 1 93 ? -13.250 4.100 16.745 1.00 91.12 93 ILE A N 1
ATOM 748 C CA . ILE A 1 93 ? -13.800 2.785 17.108 1.00 91.12 93 ILE A CA 1
ATOM 749 C C . ILE A 1 93 ? -13.682 2.541 18.619 1.00 91.12 93 ILE A C 1
ATOM 751 O O . ILE A 1 93 ? -14.649 2.113 19.254 1.00 91.12 93 ILE A O 1
ATOM 755 N N . PHE A 1 94 ? -12.530 2.848 19.222 1.00 90.56 94 PHE A N 1
ATOM 756 C CA . PHE A 1 94 ? -12.337 2.703 20.667 1.00 90.56 94 PHE A CA 1
ATOM 757 C C . PHE A 1 94 ? -13.237 3.639 21.470 1.00 90.56 94 PHE A C 1
ATOM 759 O O . PHE A 1 94 ? -13.803 3.220 22.476 1.00 90.56 94 PHE A O 1
ATOM 766 N N . SER A 1 95 ? -13.421 4.874 21.010 1.00 91.88 95 SER A N 1
ATOM 767 C CA . SER A 1 95 ? -14.289 5.860 21.658 1.00 91.88 95 SER A CA 1
ATOM 768 C C . SER A 1 95 ? -15.763 5.452 21.600 1.00 91.88 95 SER A C 1
ATOM 770 O O . SER A 1 95 ? -16.478 5.566 22.594 1.00 91.88 95 SER A O 1
ATOM 772 N N . GLU A 1 96 ? -16.224 4.944 20.453 1.00 90.69 96 GLU A N 1
ATOM 773 C CA . GLU A 1 96 ? -17.573 4.383 20.289 1.00 90.69 96 GLU A CA 1
ATOM 774 C C . GLU A 1 96 ? -17.788 3.197 21.240 1.00 90.69 96 GLU A C 1
ATOM 776 O O . GLU A 1 96 ? -18.774 3.131 21.974 1.00 90.69 96 GLU A O 1
ATOM 781 N N . THR A 1 97 ? -16.813 2.288 21.287 1.00 90.00 97 THR A N 1
ATOM 782 C CA . THR A 1 97 ? -16.851 1.103 22.151 1.00 90.00 97 THR A CA 1
ATOM 783 C C . THR A 1 97 ? -16.834 1.487 23.631 1.00 90.00 97 THR A C 1
ATOM 785 O O . THR A 1 97 ? -17.575 0.907 24.424 1.00 90.00 97 THR A O 1
ATOM 788 N N . GLY A 1 98 ? -16.035 2.490 24.007 1.00 87.62 98 GLY A N 1
ATOM 789 C CA . GLY A 1 98 ? -16.006 3.052 25.356 1.00 87.62 98 GLY A CA 1
ATOM 790 C C . GLY A 1 98 ? -17.382 3.553 25.786 1.00 87.62 98 GLY A C 1
ATOM 791 O O . GLY A 1 98 ? -17.869 3.151 26.840 1.00 87.62 98 GLY A O 1
ATOM 792 N N . ARG A 1 99 ? -18.065 4.314 24.918 1.00 85.44 99 ARG A N 1
ATOM 793 C CA . ARG A 1 99 ? -19.438 4.782 25.169 1.00 85.44 99 ARG A CA 1
ATOM 794 C C . ARG A 1 99 ? -20.427 3.628 25.368 1.00 85.44 99 ARG A C 1
ATOM 796 O O . ARG A 1 99 ? -21.224 3.670 26.301 1.00 85.44 99 ARG A O 1
ATOM 803 N N . ILE A 1 100 ? -20.362 2.581 24.541 1.00 87.94 100 ILE A N 1
ATOM 804 C CA . ILE A 1 100 ? -21.235 1.398 24.671 1.00 87.94 100 ILE A CA 1
ATOM 805 C C . ILE A 1 100 ? -20.995 0.673 26.005 1.00 87.94 100 ILE A C 1
ATOM 807 O O . ILE A 1 100 ? -21.943 0.284 26.691 1.00 87.94 100 ILE A O 1
ATOM 811 N N . LEU A 1 101 ? -19.730 0.484 26.389 1.00 84.12 101 LEU A N 1
ATOM 812 C CA . LEU A 1 101 ? -19.368 -0.203 27.630 1.00 84.12 101 LEU A CA 1
ATOM 813 C C . LEU A 1 101 ? -19.748 0.606 28.877 1.00 84.12 101 LEU A C 1
ATOM 815 O O . LEU A 1 101 ? -20.234 0.028 29.850 1.00 84.12 101 LEU A O 1
ATOM 819 N N . GLU A 1 102 ? -19.565 1.925 28.853 1.00 83.50 102 GLU A N 1
ATOM 820 C CA . GLU A 1 102 ? -19.979 2.813 29.942 1.00 83.50 102 GLU A CA 1
ATOM 821 C C . GLU A 1 102 ? -21.500 2.841 30.109 1.00 83.50 102 GLU A C 1
ATOM 823 O O . GLU A 1 102 ? -21.984 2.697 31.232 1.00 83.50 102 GLU A O 1
ATOM 828 N N . ALA A 1 103 ? -22.256 2.920 29.009 1.00 75.69 103 ALA A N 1
ATOM 829 C CA . ALA A 1 103 ? -23.718 2.879 29.037 1.00 75.69 103 ALA A CA 1
ATOM 830 C C . ALA A 1 103 ? -24.262 1.580 29.657 1.00 75.69 103 ALA A C 1
ATOM 832 O O . ALA A 1 103 ? -25.278 1.601 30.347 1.00 75.69 103 ALA A O 1
ATOM 833 N N . ARG A 1 104 ? -23.568 0.449 29.462 1.00 76.12 104 ARG A N 1
ATOM 834 C CA . ARG A 1 104 ? -23.931 -0.842 30.068 1.00 76.12 104 ARG A CA 1
ATOM 835 C C . ARG A 1 104 ? -23.651 -0.906 31.574 1.00 76.12 104 ARG A C 1
ATOM 837 O O . ARG A 1 104 ? -24.302 -1.676 32.267 1.00 76.12 104 ARG A O 1
ATOM 844 N N . ARG A 1 105 ? -22.668 -0.158 32.086 1.00 72.62 105 ARG A N 1
ATOM 845 C CA . ARG A 1 105 ? -22.274 -0.190 33.510 1.00 72.62 105 ARG A CA 1
ATOM 846 C C . ARG A 1 105 ? -23.159 0.693 34.398 1.00 72.62 105 ARG A C 1
ATOM 848 O O . ARG A 1 105 ? -23.148 0.519 35.612 1.00 72.62 105 ARG A O 1
ATOM 855 N N . GLN A 1 106 ? -23.869 1.646 33.801 1.00 68.94 106 GLN A N 1
ATOM 856 C CA . GLN A 1 106 ? -24.772 2.574 34.492 1.00 68.94 106 GLN A CA 1
ATOM 857 C C . GLN A 1 106 ? -26.232 2.075 34.553 1.00 68.94 106 GLN A C 1
ATOM 859 O O . GLN A 1 106 ? -27.094 2.811 35.027 1.00 68.94 106 GLN A O 1
ATOM 864 N N . GLN A 1 107 ? -26.501 0.852 34.078 1.00 55.31 107 GLN A N 1
ATOM 865 C CA . GLN A 1 107 ? -27.780 0.136 34.202 1.00 55.31 107 GLN A CA 1
ATOM 866 C C . GLN A 1 107 ? -27.688 -0.905 35.317 1.00 55.31 107 GLN A C 1
ATOM 868 O O . GLN A 1 107 ? -28.701 -1.081 36.026 1.00 55.31 107 GLN A O 1
#